Protein AF-A0A966I9R6-F1 (afdb_monomer_lite)

pLDDT: mean 91.35, std 8.01, range [56.72, 97.94]

Sequence (108 aa):
ACEDYDLWLRYCAFEKTHFLGEQLTIKNGGHSDQLSQLYWGMDRFRIYSLEKLLQNKNLSRSNYQLTLTELLRKLKILMGGSIKRGNIELAEELNKKIIHFQGLLEDE

Secondary structure (DSSP, 8-state):
--HHHHHHHHHHTTS--PPP-S---------TT-HHHHSS-THHHHHHHHHHHHT-TTS-HHHHHHHHHHHHHHHHHHHHHHHHTT-HHHHHHHHHHHHHHHHHHH--

Radius of gyration: 16.03 Å; chains: 1; bounding box: 30×37×37 Å

Foldseek 3Di:
DCPVVLVCLVDVQPDDDDDDPDPPDDDDDDDPPDPVVVDDLPLVVVLVSLVVSLPDPPGDPVSNLVSLVVSLVSLVVSLVVCVVVVNVVSNVVSVVVNVVSVVVNVVD

Structure (mmCIF, N/CA/C/O backbone):
data_AF-A0A966I9R6-F1
#
_entry.id   AF-A0A966I9R6-F1
#
loop_
_atom_site.group_PDB
_atom_site.id
_atom_site.type_symbol
_atom_site.label_atom_id
_atom_site.label_alt_id
_atom_site.label_comp_id
_atom_site.label_asym_id
_atom_site.label_entity_id
_atom_site.label_seq_id
_atom_site.pdbx_PDB_ins_code
_atom_site.Cartn_x
_atom_site.Cartn_y
_atom_site.Cartn_z
_atom_site.occupancy
_atom_site.B_iso_or_equiv
_atom_site.auth_seq_id
_atom_site.auth_comp_id
_atom_site.auth_asym_id
_atom_site.auth_atom_id
_atom_site.pdbx_PDB_model_num
ATOM 1 N N . ALA A 1 1 ? -13.278 3.291 -6.640 1.00 75.88 1 ALA A N 1
ATOM 2 C CA . ALA A 1 1 ? -12.348 4.404 -6.330 1.00 75.88 1 ALA A CA 1
ATO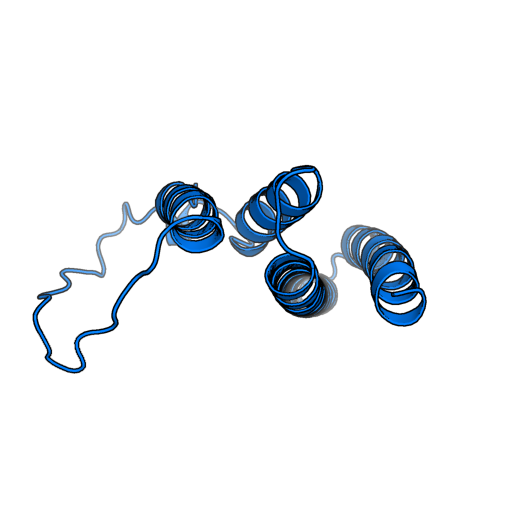M 3 C C . ALA A 1 1 ? -10.911 3.887 -6.337 1.00 75.88 1 ALA A C 1
ATOM 5 O O . ALA A 1 1 ? -10.710 2.735 -5.976 1.00 75.88 1 ALA A O 1
ATOM 6 N N . CYS A 1 2 ? -9.937 4.724 -6.725 1.00 84.75 2 CYS A N 1
ATOM 7 C CA . CYS A 1 2 ? -8.509 4.371 -6.877 1.00 84.75 2 CYS A CA 1
ATOM 8 C C . CYS A 1 2 ? -8.165 3.383 -8.013 1.00 84.75 2 CYS A C 1
ATOM 10 O O . CYS A 1 2 ? -7.158 2.688 -7.928 1.00 84.75 2 CYS A O 1
ATOM 12 N N . GLU A 1 3 ? -8.943 3.369 -9.096 1.00 87.38 3 GLU A N 1
ATOM 13 C CA . GLU A 1 3 ? -8.702 2.501 -10.263 1.00 87.38 3 GLU A CA 1
ATOM 14 C C . GLU A 1 3 ? -7.334 2.744 -10.913 1.00 87.38 3 GLU A C 1
ATOM 16 O O . GLU A 1 3 ? -6.595 1.789 -11.138 1.00 87.38 3 GLU A O 1
ATOM 21 N N . ASP A 1 4 ? -6.944 4.010 -11.102 1.00 90.94 4 ASP A N 1
ATOM 22 C CA . ASP A 1 4 ? -5.622 4.356 -11.644 1.00 90.94 4 ASP A CA 1
ATOM 23 C C . ASP A 1 4 ? -4.485 3.804 -10.778 1.00 90.94 4 ASP A C 1
ATOM 25 O O . ASP A 1 4 ? -3.478 3.326 -11.288 1.00 90.94 4 ASP A O 1
ATOM 29 N N . TYR A 1 5 ? -4.642 3.849 -9.452 1.00 93.25 5 TYR A N 1
ATOM 30 C CA . TYR A 1 5 ? -3.622 3.360 -8.527 1.00 93.25 5 TYR A CA 1
ATOM 31 C C . TYR A 1 5 ? -3.442 1.843 -8.653 1.00 93.25 5 TYR A C 1
ATOM 33 O O . TYR A 1 5 ? -2.313 1.370 -8.748 1.00 93.25 5 TYR A O 1
ATOM 41 N N . ASP A 1 6 ? -4.547 1.092 -8.703 1.00 94.81 6 ASP A N 1
ATOM 42 C CA . ASP A 1 6 ? -4.522 -0.358 -8.926 1.00 94.81 6 ASP A CA 1
ATOM 43 C C . ASP A 1 6 ? -3.903 -0.719 -10.283 1.00 94.81 6 ASP A C 1
ATOM 45 O O . ASP A 1 6 ? -3.077 -1.629 -10.377 1.00 94.81 6 ASP A O 1
ATOM 49 N N . LEU A 1 7 ? -4.281 0.018 -11.333 1.00 94.94 7 LEU A N 1
ATOM 50 C CA . LEU A 1 7 ? -3.756 -0.167 -12.680 1.00 94.94 7 LEU A CA 1
ATOM 51 C C . LEU A 1 7 ? -2.238 0.019 -12.714 1.00 94.94 7 LEU A C 1
ATOM 53 O O . LEU A 1 7 ? -1.525 -0.876 -13.170 1.00 94.94 7 LEU A O 1
ATOM 57 N N . TRP A 1 8 ? -1.745 1.150 -12.204 1.00 95.31 8 TRP A N 1
ATOM 58 C CA . TRP A 1 8 ? -0.317 1.459 -12.211 1.00 95.31 8 TRP A CA 1
ATOM 59 C C . TRP A 1 8 ? 0.490 0.504 -11.337 1.00 95.31 8 TRP A C 1
ATOM 61 O O . TRP A 1 8 ? 1.574 0.103 -11.748 1.00 95.31 8 TRP A O 1
ATOM 71 N N . LEU A 1 9 ? -0.034 0.076 -10.183 1.00 95.31 9 LEU A N 1
ATOM 72 C CA . LEU A 1 9 ? 0.625 -0.943 -9.363 1.00 95.31 9 LEU A CA 1
ATOM 73 C C . LEU A 1 9 ? 0.822 -2.249 -10.134 1.00 95.31 9 LEU A C 1
ATOM 75 O O . LEU A 1 9 ? 1.925 -2.792 -10.153 1.00 95.31 9 LEU A O 1
ATOM 79 N N . ARG A 1 10 ? -0.229 -2.740 -10.799 1.00 94.38 10 ARG A N 1
ATOM 80 C CA . ARG A 1 10 ? -0.144 -3.976 -11.584 1.00 94.38 10 ARG A CA 1
ATOM 81 C C . ARG A 1 10 ? 0.778 -3.836 -12.786 1.00 94.38 10 ARG A C 1
ATOM 83 O O . ARG A 1 10 ? 1.485 -4.785 -13.087 1.00 94.38 10 ARG A O 1
ATOM 90 N N . TYR A 1 11 ? 0.780 -2.691 -13.461 1.00 95.62 11 TYR A N 1
ATOM 91 C CA . TYR A 1 11 ? 1.642 -2.474 -14.621 1.00 95.62 11 TYR A CA 1
ATOM 92 C C . TYR A 1 11 ? 3.118 -2.357 -14.212 1.00 95.62 11 TYR A C 1
ATOM 94 O O . TYR A 1 11 ? 3.955 -3.137 -14.659 1.00 95.62 11 TYR A O 1
ATOM 102 N N . CYS A 1 12 ? 3.436 -1.449 -13.286 1.00 94.94 12 CYS A N 1
ATOM 103 C CA . CYS A 1 12 ? 4.810 -1.189 -12.850 1.00 94.94 12 CYS A CA 1
ATOM 104 C C . CYS A 1 12 ? 5.457 -2.373 -12.116 1.00 94.94 12 CYS A C 1
ATOM 106 O O . CYS A 1 12 ? 6.680 -2.436 -12.024 1.00 94.94 12 CYS A O 1
ATOM 108 N N . ALA A 1 13 ? 4.663 -3.309 -11.587 1.00 94.81 13 ALA A N 1
ATOM 109 C CA . ALA A 1 13 ? 5.182 -4.524 -10.965 1.00 94.81 13 ALA A CA 1
ATOM 110 C C . ALA A 1 13 ? 5.884 -5.465 -11.959 1.00 94.81 13 ALA A C 1
ATOM 112 O O . ALA A 1 13 ? 6.719 -6.266 -11.531 1.00 94.81 13 ALA A O 1
ATOM 113 N N . PHE A 1 14 ? 5.556 -5.378 -13.252 1.00 95.19 14 PHE A N 1
ATOM 114 C CA . PHE A 1 14 ? 6.058 -6.290 -14.285 1.00 95.19 14 PHE A CA 1
ATOM 115 C C . PHE A 1 14 ? 6.724 -5.573 -15.457 1.00 95.19 14 PHE A C 1
ATOM 117 O O . PHE A 1 14 ? 7.562 -6.168 -16.127 1.00 95.19 14 PHE A O 1
ATOM 124 N N . GLU A 1 15 ? 6.415 -4.294 -15.665 1.00 95.50 15 GLU A N 1
ATOM 125 C CA . GLU A 1 15 ? 6.914 -3.522 -16.795 1.00 95.50 15 GLU A CA 1
ATOM 126 C C . GLU A 1 15 ? 7.829 -2.381 -16.356 1.00 95.50 15 GLU A C 1
ATOM 128 O O . GLU A 1 15 ? 7.544 -1.618 -15.423 1.00 95.50 15 GLU A O 1
ATOM 133 N N . LYS A 1 16 ? 8.934 -2.213 -17.089 1.00 92.62 16 LYS A N 1
ATOM 134 C CA . LYS A 1 16 ? 9.855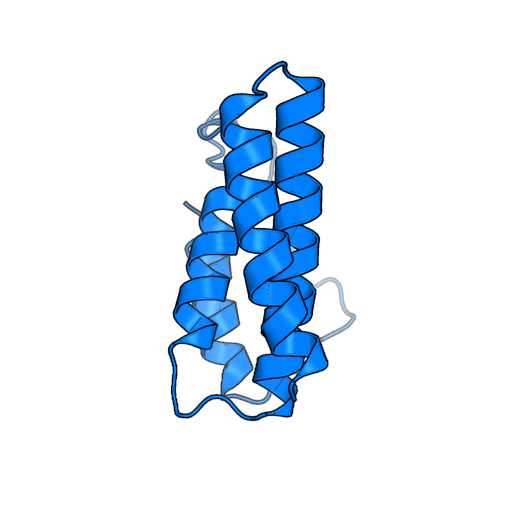 -1.102 -16.863 1.00 92.62 16 LYS A CA 1
ATOM 135 C C . LYS A 1 16 ? 9.165 0.210 -17.221 1.00 92.62 16 LYS A C 1
ATOM 137 O O . LYS A 1 16 ? 8.837 0.462 -18.376 1.00 92.62 16 LYS A O 1
ATOM 142 N N . THR A 1 17 ? 9.017 1.077 -16.227 1.00 91.75 17 THR A N 1
ATOM 143 C CA . THR A 1 17 ? 8.391 2.390 -16.391 1.00 91.75 17 THR A CA 1
ATOM 144 C C . THR A 1 17 ? 9.417 3.487 -16.131 1.00 91.75 17 THR A C 1
ATOM 146 O O . THR A 1 17 ? 10.131 3.461 -15.130 1.00 91.75 17 THR A O 1
ATOM 149 N N . HIS A 1 18 ? 9.512 4.447 -17.049 1.00 92.56 18 HIS A N 1
ATOM 150 C CA . HIS A 1 18 ? 10.425 5.582 -16.951 1.00 92.56 18 HIS A CA 1
ATOM 151 C C . HIS A 1 18 ? 9.681 6.832 -16.479 1.00 92.56 18 HIS A C 1
ATOM 153 O O . HIS A 1 18 ? 8.565 7.098 -16.918 1.00 92.56 18 HIS A O 1
ATOM 159 N N . PHE A 1 19 ? 10.314 7.612 -15.604 1.00 92.06 19 PHE A N 1
ATOM 160 C CA . PHE A 1 19 ? 9.797 8.907 -15.176 1.00 92.06 19 PHE A CA 1
ATOM 161 C C . PHE A 1 19 ? 10.423 10.024 -16.015 1.00 92.06 19 PHE A C 1
ATOM 163 O O . PHE A 1 19 ? 11.647 10.155 -16.055 1.00 92.06 19 PHE A O 1
ATOM 170 N N . LEU A 1 20 ? 9.583 10.825 -16.672 1.00 94.38 20 LEU A N 1
ATOM 171 C CA . LEU A 1 20 ? 9.998 12.047 -17.355 1.00 94.38 20 LEU A CA 1
ATOM 172 C C . LEU A 1 20 ? 9.833 13.217 -16.383 1.00 94.38 20 LEU A C 1
ATOM 174 O O . LEU A 1 20 ? 8.721 13.511 -15.954 1.00 94.38 20 LEU A O 1
ATOM 178 N N . GLY A 1 21 ? 10.940 13.877 -16.037 1.00 92.81 21 GLY A N 1
ATOM 179 C CA . GLY A 1 21 ? 10.959 15.005 -15.095 1.00 92.81 21 GLY A CA 1
ATOM 180 C C . GLY A 1 21 ? 10.383 16.313 -15.648 1.00 92.81 21 GLY A C 1
ATOM 181 O O . GLY A 1 21 ? 10.497 17.353 -15.006 1.00 92.81 21 GLY A O 1
ATOM 182 N N . GLU A 1 22 ? 9.793 16.274 -16.838 1.00 96.00 22 GLU A N 1
ATOM 183 C CA . GLU A 1 22 ? 9.212 17.424 -17.519 1.00 96.00 22 GLU A CA 1
ATOM 184 C C . GLU A 1 22 ? 7.736 17.594 -17.146 1.00 96.00 22 GLU A C 1
ATOM 186 O O . GLU A 1 22 ? 6.991 16.627 -16.959 1.00 96.00 22 GLU A O 1
ATOM 191 N N . GLN A 1 23 ? 7.274 18.842 -17.067 1.00 92.19 23 GLN A N 1
ATOM 192 C CA . GLN A 1 23 ? 5.875 19.141 -16.780 1.00 92.19 23 GLN A CA 1
ATOM 193 C C . GLN A 1 23 ? 5.013 18.965 -18.040 1.00 92.19 23 GLN A C 1
ATOM 195 O O . GLN A 1 23 ? 4.690 19.926 -18.732 1.00 92.19 23 GLN A O 1
ATOM 200 N N . LEU A 1 24 ? 4.615 17.723 -18.321 1.00 93.69 24 LEU A N 1
ATOM 201 C CA . LEU A 1 24 ? 3.838 17.360 -19.517 1.00 93.69 24 LEU A CA 1
ATOM 202 C C . LEU A 1 24 ? 2.322 17.262 -19.278 1.00 93.69 24 LEU A C 1
ATOM 204 O O . LEU A 1 24 ? 1.571 16.867 -20.165 1.00 93.69 24 LEU A O 1
ATOM 208 N N . THR A 1 25 ? 1.843 17.579 -18.074 1.00 91.25 25 THR A N 1
ATOM 209 C CA . THR A 1 25 ? 0.424 17.446 -17.714 1.00 91.25 25 THR A CA 1
ATOM 210 C C . THR A 1 25 ? -0.139 18.766 -17.205 1.00 91.25 25 THR A C 1
ATOM 212 O O . THR A 1 25 ? 0.380 19.340 -16.248 1.00 91.25 25 THR A O 1
ATOM 215 N N . ILE A 1 26 ? -1.260 19.196 -17.787 1.00 90.75 26 ILE A N 1
ATOM 216 C CA . ILE A 1 26 ? -2.116 20.255 -17.240 1.00 90.75 26 ILE A CA 1
ATOM 217 C C . ILE A 1 26 ? -3.217 19.569 -16.428 1.00 90.75 26 ILE A C 1
ATOM 219 O O . ILE A 1 26 ? -4.013 18.807 -16.971 1.00 90.75 26 ILE A O 1
ATOM 223 N N . LYS A 1 27 ? -3.240 19.797 -15.111 1.00 84.75 27 LYS A N 1
ATOM 224 C CA . LYS A 1 27 ? -4.247 19.219 -14.213 1.00 84.75 27 LYS A CA 1
ATOM 225 C C . LYS A 1 27 ? -5.336 20.246 -13.932 1.00 84.75 27 LYS A C 1
ATOM 227 O O . LYS A 1 27 ? -5.086 21.222 -13.232 1.00 84.75 27 LYS A O 1
ATOM 232 N N . ASN A 1 28 ? -6.544 19.982 -14.416 1.00 84.06 28 ASN A N 1
ATOM 233 C CA . ASN A 1 28 ? -7.732 20.754 -14.062 1.00 84.06 28 ASN A CA 1
ATOM 234 C C . ASN A 1 28 ? -8.396 20.084 -12.849 1.00 84.06 28 ASN A C 1
ATOM 236 O O . ASN A 1 28 ? -8.827 18.936 -12.935 1.00 84.06 28 ASN A O 1
ATOM 240 N N . GLY A 1 29 ? -8.411 20.755 -11.696 1.00 79.38 29 GLY A N 1
ATOM 241 C CA . GLY A 1 29 ? -8.973 20.228 -10.447 1.00 79.38 29 GLY A CA 1
ATOM 242 C C . GLY A 1 29 ? -9.898 21.228 -9.752 1.00 79.38 29 GLY A C 1
ATOM 243 O O . GLY A 1 29 ? -9.976 22.380 -10.159 1.00 79.38 29 GLY A O 1
ATOM 244 N N . GLY A 1 30 ? -10.579 20.791 -8.686 1.00 75.75 30 GLY A N 1
ATOM 245 C CA . GLY A 1 30 ? -11.436 21.641 -7.847 1.00 75.75 30 GLY A CA 1
ATOM 246 C C . GLY A 1 30 ? -12.936 21.520 -8.119 1.00 75.75 30 GLY A C 1
ATOM 247 O O . GLY A 1 30 ? -13.720 22.217 -7.482 1.00 75.75 30 GLY A O 1
ATOM 248 N N . HIS A 1 31 ? -13.347 20.635 -9.027 1.00 78.88 31 HIS A N 1
ATOM 249 C CA . HIS A 1 31 ? -14.763 20.367 -9.256 1.00 78.88 31 HIS A CA 1
ATOM 250 C C . HIS A 1 31 ? -15.387 19.598 -8.076 1.00 78.88 31 HIS A C 1
ATOM 252 O O . HIS A 1 31 ? -14.734 18.783 -7.420 1.00 78.88 31 HIS A O 1
ATOM 258 N N . SER A 1 32 ? -16.651 19.894 -7.778 1.00 71.81 32 SER A N 1
ATOM 259 C CA . SER A 1 32 ? -17.395 19.343 -6.635 1.00 71.81 32 SER A CA 1
ATOM 260 C C . SER A 1 32 ? -17.738 17.855 -6.773 1.00 71.81 32 SER A C 1
ATOM 262 O O . SER A 1 32 ? -18.073 17.207 -5.788 1.00 71.81 32 SER A O 1
ATOM 264 N N . ASP A 1 33 ? -17.629 17.301 -7.977 1.00 72.31 33 ASP A N 1
ATOM 265 C CA . ASP A 1 33 ? -17.847 15.895 -8.326 1.00 72.31 33 ASP A CA 1
ATOM 266 C C . ASP A 1 33 ? -16.585 15.023 -8.170 1.00 72.31 33 ASP A C 1
ATOM 268 O O . ASP A 1 33 ? -16.587 13.835 -8.500 1.00 72.31 33 ASP A O 1
ATOM 272 N N . GLN A 1 34 ? -15.490 15.578 -7.639 1.00 73.94 34 GLN A N 1
ATOM 273 C CA . GLN A 1 34 ? -14.245 14.837 -7.463 1.00 73.94 34 GLN A CA 1
ATOM 274 C C . GLN A 1 34 ? -14.400 13.628 -6.530 1.00 73.94 34 GLN A C 1
ATOM 276 O O . GLN A 1 34 ? -14.688 13.750 -5.337 1.00 73.94 34 GLN A O 1
ATOM 281 N N . LEU A 1 35 ? -14.061 12.442 -7.054 1.00 72.62 35 LEU A N 1
ATOM 282 C CA . LEU A 1 35 ? -14.151 11.166 -6.333 1.00 72.62 35 LEU A CA 1
ATOM 283 C C . LEU A 1 35 ? -13.371 11.150 -5.008 1.00 72.62 35 LEU A C 1
ATOM 285 O O . LEU A 1 35 ? -13.762 10.440 -4.084 1.00 72.62 35 LEU A O 1
ATOM 289 N N . SER A 1 36 ? -12.281 11.921 -4.897 1.00 69.62 36 SER A N 1
ATOM 290 C CA . SER A 1 36 ? -11.477 12.061 -3.670 1.00 69.62 36 SER A CA 1
ATOM 291 C C . SER A 1 36 ? -12.252 12.639 -2.487 1.00 69.62 36 SER A C 1
ATOM 293 O O . SER A 1 36 ? -11.878 12.370 -1.347 1.00 69.62 36 SER A O 1
ATOM 295 N N . GLN A 1 37 ? -13.322 13.391 -2.750 1.00 72.06 37 GLN A N 1
ATOM 296 C CA . GLN A 1 37 ? -14.190 13.986 -1.735 1.00 72.06 37 GLN A CA 1
ATOM 297 C C . GLN A 1 37 ? -15.390 13.089 -1.401 1.00 72.06 37 GLN A C 1
ATOM 299 O O . GLN A 1 37 ? -15.937 13.188 -0.307 1.00 72.06 37 GLN A O 1
ATOM 304 N N . LEU A 1 38 ? -15.763 12.175 -2.307 1.00 75.31 38 LEU A N 1
ATOM 305 C CA . LEU A 1 38 ? -16.912 11.279 -2.133 1.00 75.31 38 LEU A CA 1
ATOM 306 C C . LEU A 1 38 ? -16.663 10.163 -1.110 1.00 75.31 38 LEU A C 1
ATOM 308 O O . LEU A 1 38 ? -17.601 9.698 -0.468 1.00 75.31 38 LEU A O 1
ATOM 312 N N . TYR A 1 39 ? -15.412 9.721 -0.947 1.00 77.62 39 TYR A N 1
ATOM 313 C CA . TYR A 1 39 ? -15.080 8.594 -0.075 1.00 77.62 39 TYR A CA 1
ATOM 314 C C . TYR A 1 39 ? -14.117 9.002 1.039 1.00 77.62 39 TYR A C 1
ATOM 316 O O . TYR A 1 39 ? -12.965 9.365 0.793 1.00 77.62 39 TYR A O 1
ATOM 324 N N . TRP A 1 40 ? -14.557 8.860 2.294 1.00 82.50 40 TRP A N 1
ATOM 325 C CA . TRP A 1 40 ? -13.668 8.987 3.449 1.00 82.50 40 TRP A CA 1
ATOM 326 C C . TRP A 1 40 ? -12.530 7.971 3.338 1.00 82.50 40 TRP A C 1
ATOM 328 O O . TRP A 1 40 ? -12.790 6.811 3.038 1.00 82.50 40 TRP A O 1
ATOM 338 N N . GLY A 1 41 ? -11.289 8.368 3.627 1.00 82.75 41 GLY A N 1
ATOM 339 C CA . GLY A 1 41 ? -10.161 7.442 3.771 1.00 82.75 41 GLY A CA 1
ATOM 340 C C . GLY A 1 41 ? -9.810 6.668 2.498 1.00 82.75 41 GLY A C 1
ATOM 341 O O . GLY A 1 41 ? -9.813 5.439 2.510 1.00 82.75 41 GLY A O 1
ATOM 342 N N . MET A 1 42 ? -9.454 7.380 1.423 1.00 88.50 42 MET A N 1
ATOM 343 C CA . MET A 1 42 ? -9.013 6.790 0.146 1.00 88.50 42 MET A CA 1
ATOM 344 C C . MET A 1 42 ? -7.903 5.737 0.278 1.00 88.50 42 MET A C 1
ATOM 346 O O . MET A 1 42 ? -7.808 4.832 -0.549 1.00 88.50 42 MET A O 1
ATOM 350 N N . ASP A 1 43 ? -7.080 5.818 1.327 1.00 90.94 43 ASP A N 1
ATOM 351 C CA . ASP A 1 43 ? -6.046 4.818 1.586 1.00 90.94 43 ASP A CA 1
ATOM 352 C C . ASP A 1 43 ? -6.608 3.408 1.832 1.00 90.94 43 ASP A C 1
ATOM 354 O O . ASP A 1 43 ? -5.880 2.457 1.578 1.00 90.94 43 ASP A O 1
ATOM 358 N N . ARG A 1 44 ? -7.893 3.227 2.192 1.00 92.62 44 ARG A N 1
ATOM 359 C CA . ARG A 1 44 ? -8.522 1.889 2.248 1.00 92.62 44 ARG A CA 1
ATOM 360 C C . ARG A 1 44 ? -8.466 1.163 0.906 1.00 92.62 44 ARG A C 1
ATOM 362 O O . ARG A 1 44 ? -8.134 -0.016 0.859 1.00 92.62 44 ARG A O 1
ATOM 369 N N . PHE A 1 45 ? -8.752 1.871 -0.186 1.00 93.12 45 PHE A N 1
ATOM 370 C CA . PHE A 1 45 ? -8.710 1.284 -1.527 1.00 93.12 45 PHE A CA 1
ATOM 371 C C . PHE A 1 45 ? -7.272 1.007 -1.970 1.00 93.12 45 PHE A C 1
ATOM 373 O O . PHE A 1 45 ? -7.003 -0.012 -2.594 1.00 93.12 45 PHE A O 1
ATOM 380 N N . ARG A 1 46 ? -6.328 1.878 -1.591 1.00 95.12 46 ARG A N 1
ATOM 381 C CA . ARG A 1 46 ? -4.900 1.662 -1.872 1.00 95.12 46 ARG A CA 1
ATOM 382 C C . ARG A 1 46 ? -4.344 0.458 -1.118 1.00 95.12 46 ARG A C 1
ATOM 384 O O . ARG A 1 46 ? -3.633 -0.339 -1.714 1.00 95.12 46 ARG A O 1
ATOM 391 N N . ILE A 1 47 ? -4.700 0.313 0.159 1.00 96.56 47 ILE A N 1
ATOM 392 C CA . ILE A 1 47 ? -4.372 -0.855 0.988 1.00 96.56 47 ILE A CA 1
ATOM 393 C C . ILE A 1 47 ? -4.894 -2.125 0.323 1.00 96.56 47 ILE A C 1
ATOM 395 O O . ILE A 1 47 ? -4.124 -3.058 0.137 1.00 96.56 47 ILE A O 1
ATOM 399 N N . TYR A 1 48 ? -6.156 -2.130 -0.114 1.00 96.00 48 TYR A N 1
ATOM 400 C CA . TYR A 1 48 ? -6.734 -3.275 -0.815 1.00 96.00 48 TYR A CA 1
ATOM 401 C C . TYR A 1 48 ? -5.945 -3.654 -2.081 1.00 96.00 48 TYR A C 1
ATOM 403 O O . TYR A 1 48 ? -5.628 -4.825 -2.279 1.00 96.00 48 TYR A O 1
ATOM 411 N N . SER A 1 49 ? -5.573 -2.678 -2.916 1.00 96.62 49 SER A N 1
ATOM 412 C CA . SER A 1 49 ? -4.757 -2.938 -4.111 1.00 96.62 49 SER A CA 1
ATOM 413 C C . SER A 1 49 ? -3.367 -3.490 -3.781 1.00 96.62 49 SER A C 1
ATOM 415 O O . SER A 1 49 ? -2.887 -4.380 -4.480 1.00 96.62 49 SER A O 1
ATOM 417 N N . LEU A 1 50 ? -2.727 -3.007 -2.712 1.00 97.62 50 LEU A N 1
ATOM 418 C CA . LEU A 1 50 ? -1.427 -3.511 -2.257 1.00 97.62 50 LEU A CA 1
ATOM 419 C C . LEU A 1 50 ? -1.536 -4.943 -1.712 1.00 97.62 50 LEU A C 1
ATOM 421 O O . LEU A 1 50 ? -0.755 -5.801 -2.112 1.00 97.62 50 LEU A O 1
ATOM 425 N N . GLU A 1 51 ? -2.536 -5.231 -0.872 1.00 96.88 51 GLU A N 1
ATOM 426 C CA . GLU A 1 51 ? -2.814 -6.588 -0.372 1.00 96.88 51 GLU A CA 1
ATOM 427 C C . GLU A 1 51 ? -3.065 -7.565 -1.530 1.00 96.88 5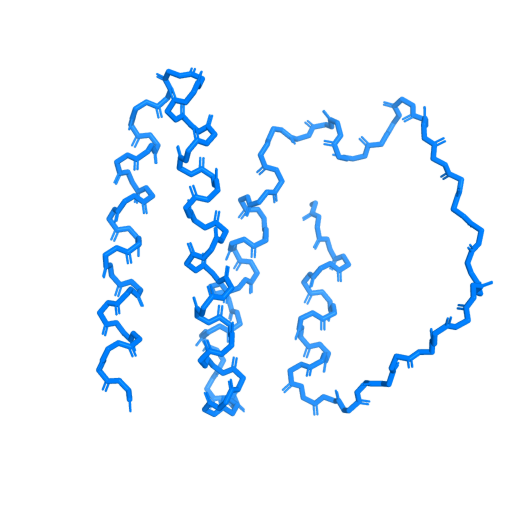1 GLU A C 1
ATOM 429 O O . GLU A 1 51 ? -2.526 -8.670 -1.547 1.00 96.88 51 GLU A O 1
ATOM 434 N N . LYS A 1 52 ? -3.827 -7.135 -2.542 1.00 96.44 52 LYS A N 1
ATOM 435 C CA . LYS A 1 52 ? -4.072 -7.917 -3.758 1.00 96.44 52 LYS A CA 1
ATOM 436 C C . LYS A 1 52 ? -2.790 -8.163 -4.559 1.00 96.44 52 LYS A C 1
ATOM 438 O O . LYS A 1 52 ? -2.615 -9.256 -5.092 1.00 96.44 52 LYS A O 1
ATOM 443 N N . LEU A 1 53 ? -1.898 -7.175 -4.659 1.00 96.62 53 LEU A N 1
ATOM 444 C CA . LEU A 1 53 ? -0.626 -7.333 -5.368 1.00 96.62 53 LEU A CA 1
ATOM 445 C C . LEU A 1 53 ? 0.299 -8.335 -4.660 1.00 96.62 53 LEU A C 1
ATOM 447 O O . LEU A 1 53 ? 0.911 -9.155 -5.338 1.00 96.62 53 LEU A O 1
ATOM 451 N N . LEU A 1 54 ? 0.340 -8.336 -3.322 1.00 96.44 54 LEU A N 1
ATOM 452 C CA . LEU A 1 54 ? 1.127 -9.297 -2.531 1.00 96.44 54 LEU A CA 1
ATOM 453 C C . LEU A 1 54 ? 0.673 -10.754 -2.716 1.00 96.44 54 LEU A C 1
ATOM 455 O O . LEU A 1 54 ? 1.471 -11.671 -2.558 1.00 96.44 54 LEU A O 1
ATOM 459 N N . GLN A 1 55 ? -0.586 -10.992 -3.094 1.00 95.62 55 GLN A N 1
ATOM 460 C CA . GLN A 1 55 ? -1.087 -12.339 -3.402 1.00 95.62 55 GLN A CA 1
ATOM 461 C C . GLN A 1 55 ? -0.584 -12.877 -4.755 1.00 95.62 55 GLN A C 1
ATOM 463 O O . GLN A 1 55 ? -0.801 -14.049 -5.081 1.00 95.62 55 GLN A O 1
ATOM 468 N N . ASN A 1 56 ? 0.073 -12.046 -5.570 1.00 94.50 56 ASN A N 1
ATOM 469 C CA . ASN A 1 56 ? 0.587 -12.453 -6.868 1.00 94.50 56 ASN A CA 1
ATOM 470 C C . ASN A 1 56 ? 1.915 -13.213 -6.728 1.00 94.50 56 ASN A C 1
ATOM 472 O O . ASN A 1 56 ? 2.961 -12.626 -6.468 1.00 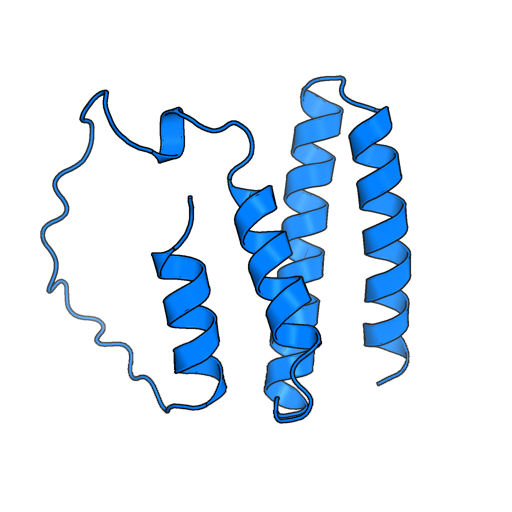94.50 56 ASN A O 1
ATOM 476 N N . LYS A 1 57 ? 1.882 -14.522 -7.002 1.00 91.88 57 LYS A N 1
ATOM 477 C CA . LYS A 1 57 ? 3.046 -15.422 -6.903 1.00 91.88 57 LYS A CA 1
ATOM 478 C C . LYS A 1 57 ? 4.195 -15.097 -7.863 1.00 91.88 57 LYS A C 1
ATOM 480 O O . LYS A 1 57 ? 5.303 -15.572 -7.648 1.00 91.88 57 LYS A O 1
ATOM 485 N N . ASN A 1 58 ? 3.934 -14.323 -8.916 1.00 94.88 58 ASN A N 1
ATOM 486 C CA . ASN A 1 58 ? 4.949 -13.933 -9.894 1.00 94.88 58 ASN A CA 1
ATOM 487 C C . ASN A 1 58 ? 5.641 -12.612 -9.527 1.00 94.88 58 ASN A C 1
ATOM 489 O O . ASN A 1 58 ? 6.517 -12.162 -10.265 1.00 94.88 58 ASN A O 1
ATOM 493 N N . LEU A 1 59 ? 5.242 -11.962 -8.428 1.00 96.12 59 LEU A N 1
ATOM 494 C CA . LEU A 1 59 ? 5.867 -10.726 -7.976 1.00 96.12 59 LEU A CA 1
ATOM 495 C C . LEU A 1 59 ? 7.316 -11.002 -7.560 1.00 96.12 59 LEU A C 1
ATOM 497 O O . LEU A 1 59 ? 7.589 -11.914 -6.782 1.00 96.12 59 LEU A O 1
ATOM 501 N N . SER A 1 60 ? 8.259 -10.215 -8.081 1.00 94.94 60 SER A N 1
ATOM 502 C CA . SER A 1 60 ? 9.664 -10.356 -7.697 1.00 94.94 60 SER A CA 1
ATOM 503 C C . SER A 1 60 ? 9.848 -10.056 -6.207 1.00 94.94 60 SER A C 1
ATOM 505 O O . SER A 1 60 ? 9.141 -9.215 -5.654 1.00 94.94 60 SER A O 1
ATOM 507 N N . ARG A 1 61 ? 10.843 -10.677 -5.561 1.00 93.62 61 ARG A N 1
ATOM 508 C CA . ARG A 1 61 ? 11.134 -10.443 -4.133 1.00 93.62 61 ARG A CA 1
ATOM 509 C C . ARG A 1 61 ? 11.353 -8.961 -3.811 1.00 93.62 61 ARG A C 1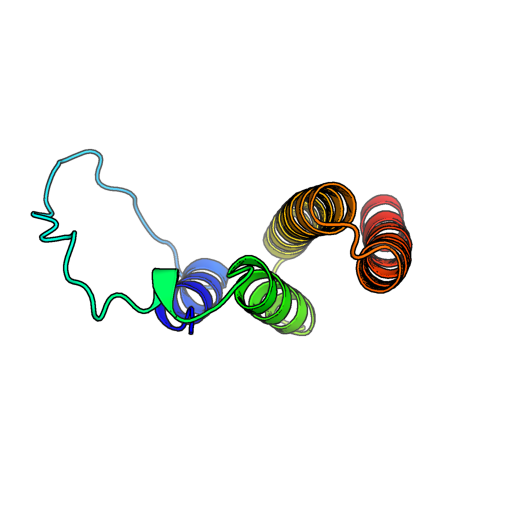
ATOM 511 O O . ARG A 1 61 ? 10.816 -8.450 -2.839 1.00 93.62 61 ARG A O 1
ATOM 518 N N . SER A 1 62 ? 12.084 -8.245 -4.668 1.00 94.12 62 SER A N 1
ATOM 519 C CA . SER A 1 62 ? 12.292 -6.803 -4.490 1.00 94.12 62 SER A CA 1
ATOM 520 C C . SER A 1 62 ? 10.974 -6.022 -4.560 1.00 94.12 62 SER A C 1
ATOM 522 O O . SER A 1 62 ? 10.712 -5.187 -3.696 1.00 94.12 62 SER A O 1
ATOM 524 N N . ASN A 1 63 ? 10.105 -6.328 -5.532 1.00 95.56 63 ASN A N 1
ATOM 525 C CA . ASN A 1 63 ? 8.799 -5.677 -5.631 1.00 95.56 63 ASN A CA 1
ATOM 526 C C . ASN A 1 63 ? 7.869 -6.076 -4.480 1.00 95.56 63 ASN A C 1
ATOM 528 O O . ASN A 1 63 ? 7.090 -5.241 -4.025 1.00 95.56 63 ASN A O 1
ATOM 532 N N . TYR A 1 64 ? 7.965 -7.307 -3.976 1.00 96.06 64 TYR A N 1
ATOM 533 C CA . TYR A 1 64 ? 7.229 -7.766 -2.802 1.00 96.06 64 TYR A CA 1
ATOM 534 C C . TYR A 1 64 ? 7.603 -6.946 -1.561 1.00 96.06 64 TYR A C 1
ATOM 536 O O . TYR A 1 64 ? 6.724 -6.346 -0.945 1.00 96.06 64 TYR A O 1
ATOM 544 N N . GLN A 1 65 ? 8.898 -6.786 -1.275 1.00 95.44 65 GLN A N 1
ATOM 545 C CA . GLN A 1 65 ? 9.387 -5.970 -0.155 1.00 95.44 65 GLN A CA 1
ATOM 546 C C . GLN A 1 65 ? 8.971 -4.495 -0.268 1.00 95.44 65 GLN A C 1
ATOM 548 O O . GLN A 1 65 ? 8.527 -3.890 0.714 1.00 95.44 65 GLN A O 1
ATOM 553 N N . LEU A 1 66 ? 9.060 -3.910 -1.469 1.00 96.00 66 LEU A N 1
ATOM 554 C CA . LEU A 1 66 ? 8.599 -2.540 -1.722 1.00 96.00 66 LEU A CA 1
ATOM 555 C C . LEU A 1 66 ? 7.087 -2.402 -1.498 1.00 96.00 66 LEU A C 1
ATOM 557 O O . LEU A 1 66 ? 6.636 -1.444 -0.867 1.00 96.00 66 LEU A O 1
ATOM 561 N N . THR A 1 67 ? 6.310 -3.378 -1.972 1.00 97.00 67 THR A N 1
ATOM 562 C CA . THR A 1 67 ? 4.851 -3.416 -1.804 1.00 97.00 67 THR A CA 1
ATOM 563 C C . THR A 1 67 ? 4.477 -3.543 -0.328 1.00 97.00 67 THR A C 1
ATOM 565 O O . THR A 1 67 ? 3.608 -2.812 0.146 1.00 97.00 67 THR A O 1
ATOM 568 N N . LEU A 1 68 ? 5.165 -4.409 0.421 1.00 97.12 68 LEU A N 1
ATOM 569 C CA . LEU A 1 68 ? 4.939 -4.631 1.848 1.00 97.12 68 LEU A CA 1
ATOM 570 C C . LEU A 1 68 ? 5.284 -3.386 2.678 1.00 97.12 68 LEU A C 1
ATOM 572 O O . LEU A 1 68 ? 4.505 -2.961 3.534 1.00 97.12 68 LEU A O 1
ATOM 576 N N . THR A 1 69 ? 6.404 -2.735 2.360 1.00 97.38 69 THR A N 1
ATOM 577 C CA . THR A 1 69 ? 6.818 -1.471 2.987 1.00 97.38 69 THR A CA 1
ATOM 578 C C . THR A 1 69 ? 5.778 -0.370 2.761 1.00 97.38 69 THR A C 1
ATOM 580 O O . THR A 1 69 ? 5.378 0.326 3.701 1.00 97.38 69 THR A O 1
ATOM 583 N N . GLU A 1 70 ? 5.295 -0.222 1.525 1.00 97.56 70 GLU A N 1
ATOM 584 C CA . GLU A 1 70 ? 4.271 0.769 1.192 1.00 97.56 70 GLU A CA 1
ATOM 585 C C . GLU A 1 70 ? 2.924 0.443 1.857 1.00 97.56 70 GLU A C 1
ATOM 587 O O . GLU A 1 70 ? 2.268 1.347 2.386 1.00 97.56 70 GLU A O 1
ATOM 592 N N . LEU A 1 71 ? 2.534 -0.835 1.918 1.00 97.94 71 LEU A N 1
ATOM 593 C CA . LEU A 1 71 ? 1.333 -1.294 2.620 1.00 97.94 71 LEU A CA 1
ATOM 594 C C . LEU A 1 71 ? 1.372 -0.911 4.102 1.00 97.94 71 LEU A C 1
ATOM 596 O O . LEU A 1 71 ? 0.437 -0.277 4.599 1.00 97.94 71 LEU A O 1
ATOM 600 N N . LEU A 1 72 ? 2.471 -1.215 4.797 1.00 97.88 72 LEU A N 1
ATOM 601 C CA . LEU A 1 72 ? 2.657 -0.860 6.206 1.00 97.88 72 LEU A CA 1
ATOM 602 C C . LEU A 1 72 ? 2.575 0.652 6.427 1.00 97.88 72 LEU A C 1
ATOM 604 O O . LEU A 1 72 ? 1.937 1.116 7.377 1.00 97.88 72 LEU A O 1
ATOM 608 N N . ARG A 1 73 ? 3.169 1.444 5.530 1.00 97.94 73 ARG A N 1
ATOM 609 C CA . ARG A 1 73 ? 3.083 2.906 5.584 1.00 97.94 73 ARG A CA 1
ATOM 610 C C . ARG A 1 73 ? 1.636 3.390 5.453 1.00 97.94 73 ARG A C 1
ATOM 612 O O . ARG A 1 73 ? 1.209 4.247 6.229 1.00 97.94 73 ARG A O 1
ATOM 619 N N . LYS A 1 74 ? 0.868 2.843 4.505 1.00 96.88 74 LYS A N 1
ATOM 620 C CA . LYS A 1 74 ? -0.548 3.190 4.302 1.00 96.88 74 LYS A CA 1
ATOM 621 C C . LYS A 1 74 ? -1.427 2.784 5.479 1.00 96.88 74 LYS A C 1
ATOM 623 O O . LYS A 1 74 ? -2.248 3.593 5.912 1.00 96.88 74 LYS A O 1
ATOM 628 N N . LEU A 1 75 ? -1.218 1.592 6.036 1.00 97.56 75 LEU A N 1
ATOM 629 C CA . LEU A 1 75 ? -1.923 1.128 7.232 1.00 97.56 75 LEU A CA 1
ATOM 630 C C . LEU A 1 75 ? -1.688 2.077 8.416 1.00 97.56 75 LEU A C 1
ATOM 632 O O . LEU A 1 75 ? -2.651 2.502 9.051 1.00 97.56 75 LEU A O 1
ATOM 636 N N . LYS A 1 76 ? -0.437 2.497 8.659 1.00 96.94 76 LYS A N 1
ATOM 637 C CA . LYS A 1 76 ? -0.095 3.455 9.729 1.00 96.94 76 LYS A CA 1
ATOM 638 C C . LYS A 1 76 ? -0.774 4.816 9.538 1.00 96.94 76 LYS A C 1
ATOM 640 O O . LYS A 1 76 ? -1.287 5.382 10.503 1.00 96.94 76 LYS A O 1
ATOM 645 N N . ILE A 1 77 ? -0.828 5.328 8.304 1.00 95.62 77 ILE A N 1
ATOM 646 C CA . ILE A 1 77 ? -1.532 6.584 7.981 1.00 95.62 77 ILE A CA 1
ATOM 647 C C . ILE A 1 77 ? -3.029 6.458 8.274 1.00 95.62 77 ILE A C 1
ATOM 649 O O . ILE A 1 77 ? -3.602 7.322 8.944 1.00 95.62 77 ILE A O 1
ATOM 653 N N . LEU A 1 78 ? -3.663 5.381 7.801 1.00 95.62 78 LEU A N 1
ATOM 654 C CA . LEU A 1 78 ? -5.093 5.165 7.996 1.00 95.62 78 LEU A CA 1
ATOM 655 C C . LEU A 1 78 ? -5.437 4.951 9.477 1.00 95.62 78 LEU A C 1
ATOM 657 O O . LEU A 1 78 ? -6.423 5.511 9.959 1.00 95.62 78 LEU A O 1
ATOM 661 N N . MET A 1 79 ? -4.604 4.215 10.216 1.00 96.56 79 MET A N 1
ATOM 662 C CA . MET A 1 79 ? -4.756 4.005 11.657 1.00 96.56 79 MET A CA 1
ATOM 663 C C . MET A 1 79 ? -4.673 5.335 12.410 1.00 96.56 79 MET A C 1
ATOM 665 O O . MET A 1 79 ? -5.582 5.673 13.166 1.00 96.56 79 MET A O 1
ATOM 669 N N . GLY A 1 80 ? -3.649 6.152 12.134 1.00 95.75 80 GLY A N 1
ATOM 670 C CA . GLY A 1 80 ? -3.514 7.482 12.732 1.00 95.75 80 GLY A CA 1
ATOM 671 C C . GLY A 1 80 ? -4.693 8.405 12.402 1.00 95.75 80 GLY A C 1
ATOM 672 O O . GLY A 1 80 ? -5.160 9.153 13.261 1.00 95.75 80 GLY A O 1
ATOM 673 N N . GLY A 1 81 ? -5.222 8.331 11.176 1.00 93.81 81 GLY A N 1
ATOM 674 C CA . GLY A 1 81 ? -6.437 9.045 10.779 1.00 93.81 81 GLY A CA 1
ATOM 675 C C . GLY A 1 81 ? -7.699 8.566 11.505 1.00 93.81 81 GLY A C 1
ATOM 676 O O . GLY A 1 81 ? -8.572 9.385 11.791 1.00 93.81 81 GLY A O 1
ATOM 677 N N . SER A 1 82 ? -7.780 7.273 11.821 1.00 94.00 82 SER A N 1
ATOM 678 C CA . SER A 1 82 ? -8.905 6.658 12.538 1.00 94.00 82 SER A CA 1
ATOM 679 C C . SER A 1 82 ? -8.909 7.071 14.011 1.00 94.00 82 SER A C 1
ATOM 681 O O . SER A 1 82 ? -9.923 7.579 14.489 1.00 94.00 82 SER A O 1
ATOM 683 N N . ILE A 1 83 ? -7.750 7.011 14.682 1.00 94.62 83 ILE A N 1
ATOM 684 C CA . ILE A 1 83 ? -7.571 7.477 16.070 1.00 94.62 83 ILE A CA 1
ATOM 685 C C . ILE A 1 83 ? -7.955 8.956 16.199 1.00 94.62 83 ILE A C 1
ATOM 687 O O . ILE A 1 83 ? -8.752 9.319 17.059 1.00 94.62 83 ILE A O 1
ATOM 691 N N . LYS A 1 84 ? -7.456 9.815 15.297 1.00 93.69 84 LYS A N 1
ATOM 692 C CA . LYS A 1 84 ? -7.764 11.259 15.299 1.00 93.69 84 LYS A CA 1
ATOM 693 C C . LYS A 1 84 ? -9.256 11.574 15.166 1.00 93.69 84 LYS A C 1
ATOM 695 O O . LYS A 1 84 ? -9.678 12.654 15.561 1.00 93.69 84 LYS A O 1
ATOM 700 N N . ARG A 1 85 ? -10.041 10.670 14.576 1.00 93.00 85 ARG A N 1
ATOM 701 C CA . ARG A 1 85 ? -11.490 10.820 14.370 1.00 93.00 85 ARG A CA 1
ATOM 702 C C . ARG A 1 85 ? -12.317 10.025 15.386 1.00 93.00 85 ARG A C 1
ATOM 704 O O . ARG A 1 85 ? -13.528 9.941 15.222 1.00 93.00 85 ARG A O 1
ATOM 711 N N . GLY A 1 86 ? -11.678 9.440 16.402 1.00 93.69 86 GLY A N 1
ATOM 712 C CA . GLY A 1 86 ? -12.339 8.663 17.452 1.00 93.69 86 GLY A CA 1
ATOM 713 C C . GLY A 1 86 ? -12.797 7.265 17.028 1.00 93.69 86 GLY A C 1
ATOM 714 O O . GLY A 1 86 ? -13.535 6.627 17.770 1.00 93.69 86 GLY A O 1
ATOM 715 N N . ASN A 1 87 ? -12.373 6.765 15.863 1.00 94.19 87 ASN A N 1
ATOM 716 C CA . ASN A 1 87 ? -12.715 5.417 15.409 1.00 94.19 87 ASN A CA 1
ATOM 717 C C . ASN A 1 87 ? -11.670 4.408 15.913 1.00 94.19 87 ASN A C 1
ATOM 719 O O . ASN A 1 87 ? -10.722 4.064 15.202 1.00 94.19 87 ASN A O 1
ATOM 723 N N . ILE A 1 88 ? -11.816 4.011 17.179 1.00 94.50 88 ILE A N 1
ATOM 724 C CA . ILE A 1 88 ? -10.864 3.138 17.881 1.00 94.50 88 ILE A CA 1
ATOM 725 C C . ILE A 1 88 ? -10.948 1.692 17.385 1.00 94.50 88 ILE A C 1
ATOM 727 O O . ILE A 1 88 ? -9.910 1.077 17.169 1.00 94.50 88 ILE A O 1
ATOM 731 N N . GLU A 1 89 ? -12.152 1.189 17.109 1.00 95.69 89 GLU A N 1
ATOM 732 C CA . GLU A 1 89 ? -12.366 -0.169 16.586 1.00 95.69 89 GLU A CA 1
ATOM 733 C C . GLU A 1 89 ? -11.583 -0.398 15.285 1.00 95.69 89 GLU A C 1
ATOM 735 O O . GLU A 1 89 ? -10.770 -1.317 15.186 1.00 95.69 89 GLU A O 1
ATOM 740 N N . LEU A 1 90 ? -11.716 0.520 14.321 1.00 93.50 90 LEU A N 1
ATOM 741 C CA . LEU A 1 90 ? -10.951 0.448 13.078 1.00 93.50 90 LEU A CA 1
ATOM 742 C C . LEU A 1 90 ? -9.439 0.572 13.320 1.00 93.50 90 LEU A C 1
ATOM 744 O O . LEU A 1 90 ? -8.644 -0.059 12.625 1.00 93.50 90 LEU A O 1
ATOM 748 N N . ALA A 1 91 ? -9.011 1.388 14.286 1.00 95.81 91 ALA A N 1
ATOM 749 C CA . ALA A 1 91 ? -7.594 1.512 14.610 1.00 95.81 91 ALA A CA 1
ATOM 750 C C . ALA A 1 91 ? -7.013 0.192 15.147 1.00 95.81 91 ALA A C 1
ATOM 752 O O . ALA A 1 91 ? -5.903 -0.179 14.766 1.00 95.81 91 ALA A O 1
ATOM 753 N N . GLU A 1 92 ? -7.764 -0.540 15.969 1.00 96.62 92 GLU A N 1
ATOM 754 C CA . GLU A 1 92 ? -7.366 -1.856 16.476 1.00 96.62 92 GLU A CA 1
ATOM 755 C C . GLU A 1 92 ? -7.282 -2.905 15.362 1.00 96.62 92 GLU A C 1
ATOM 757 O O . GLU A 1 92 ? -6.309 -3.662 15.301 1.00 96.62 92 GLU A O 1
ATOM 762 N N . GLU A 1 93 ? -8.252 -2.934 14.444 1.00 96.31 93 GLU A N 1
ATOM 763 C CA . GLU A 1 93 ? -8.208 -3.812 13.268 1.00 96.31 93 GLU A CA 1
ATOM 764 C C . GLU A 1 93 ? -6.977 -3.540 12.396 1.00 96.31 93 GLU A C 1
ATOM 766 O O . GLU A 1 93 ? -6.268 -4.465 11.985 1.00 96.31 93 GLU A O 1
ATOM 771 N N . LEU A 1 94 ? -6.685 -2.262 12.144 1.00 96.50 94 LEU A N 1
ATOM 772 C CA . LEU A 1 94 ? -5.516 -1.852 11.371 1.00 96.50 94 LEU A CA 1
ATOM 773 C C . LEU A 1 94 ? -4.213 -2.210 12.087 1.00 96.50 94 LEU A C 1
ATOM 775 O O . LEU A 1 94 ? -3.268 -2.646 11.431 1.00 96.50 94 LEU A O 1
ATOM 779 N N . ASN A 1 95 ? -4.164 -2.095 13.414 1.00 97.19 95 ASN A N 1
ATOM 780 C CA . ASN A 1 95 ? -2.993 -2.482 14.193 1.00 97.19 95 ASN A CA 1
ATOM 781 C C . ASN A 1 95 ? -2.703 -3.990 14.091 1.00 97.19 95 ASN A C 1
ATOM 783 O O . ASN A 1 95 ? -1.553 -4.379 13.894 1.00 97.19 95 ASN A O 1
ATOM 787 N N . LYS A 1 96 ? -3.736 -4.845 14.128 1.00 97.44 96 LYS A N 1
ATOM 788 C CA . LYS A 1 96 ? -3.580 -6.297 13.908 1.00 97.44 96 LYS A CA 1
ATOM 789 C C . LYS A 1 96 ? -2.979 -6.594 12.532 1.00 97.44 96 LYS A C 1
ATOM 791 O O . LYS A 1 96 ? -2.052 -7.395 12.429 1.00 97.44 96 LYS A O 1
ATOM 796 N N . LYS A 1 97 ? -3.463 -5.913 11.485 1.00 96.75 97 LYS A N 1
ATOM 797 C CA . LYS A 1 97 ? -2.894 -6.018 10.131 1.00 96.75 97 LYS A CA 1
ATOM 798 C C . LYS A 1 97 ? -1.434 -5.560 10.089 1.00 96.75 97 LYS A C 1
ATOM 800 O O . LYS A 1 97 ? -0.618 -6.244 9.485 1.00 96.75 97 LYS A O 1
ATOM 805 N N . ILE A 1 98 ? -1.094 -4.441 10.735 1.00 97.62 98 ILE A N 1
ATOM 806 C CA . ILE A 1 98 ? 0.289 -3.939 10.796 1.00 97.62 98 ILE A CA 1
ATOM 807 C C . ILE A 1 98 ? 1.213 -4.987 11.412 1.00 97.62 98 ILE A C 1
ATOM 809 O O . ILE A 1 98 ? 2.231 -5.296 10.809 1.00 97.62 98 ILE A O 1
ATOM 813 N N . ILE A 1 99 ? 0.844 -5.563 12.559 1.00 97.19 99 ILE A N 1
ATOM 814 C CA . ILE A 1 99 ? 1.649 -6.596 13.228 1.00 97.19 99 ILE A CA 1
ATOM 815 C C . ILE A 1 99 ? 1.851 -7.804 12.307 1.00 97.19 99 ILE A C 1
ATOM 817 O O . ILE A 1 99 ? 2.978 -8.259 12.137 1.00 97.19 99 ILE A O 1
ATOM 821 N N . HIS A 1 100 ? 0.781 -8.287 11.667 1.00 95.88 100 HIS A N 1
ATOM 822 C CA . HIS A 1 100 ? 0.857 -9.415 10.738 1.00 95.88 100 HIS A CA 1
ATOM 823 C C . HIS A 1 100 ? 1.829 -9.155 9.577 1.00 95.88 100 HIS A C 1
ATOM 825 O O . HIS A 1 100 ? 2.737 -9.947 9.344 1.00 95.88 100 HIS A O 1
ATOM 831 N N . PHE A 1 101 ? 1.662 -8.038 8.865 1.00 95.50 101 PHE A N 1
ATOM 832 C CA . PHE A 1 101 ? 2.49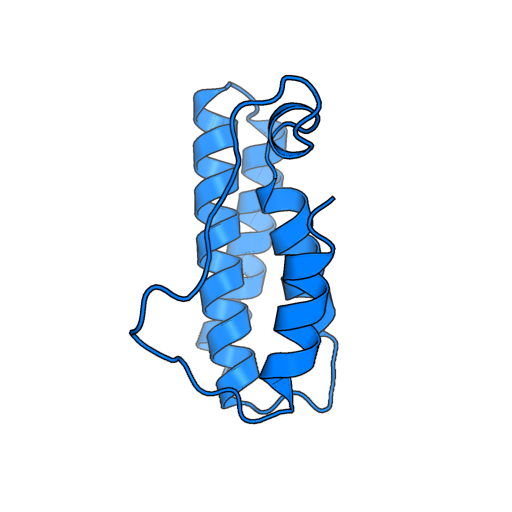9 -7.712 7.708 1.00 95.50 101 PHE A CA 1
ATOM 833 C C . PHE A 1 101 ? 3.924 -7.310 8.090 1.00 95.50 101 PHE A C 1
ATOM 835 O O . PHE A 1 101 ? 4.830 -7.446 7.274 1.00 95.50 101 PHE A O 1
ATOM 842 N N . GLN A 1 102 ? 4.136 -6.820 9.309 1.00 94.38 102 GLN A N 1
ATOM 843 C CA . GLN A 1 102 ? 5.468 -6.505 9.799 1.00 94.38 102 GLN A CA 1
ATOM 844 C C . GLN A 1 102 ? 6.267 -7.777 10.104 1.00 94.38 102 GLN A C 1
ATOM 846 O O . GLN A 1 102 ? 7.428 -7.838 9.719 1.00 94.38 102 GLN A O 1
ATOM 851 N N . GLY A 1 103 ? 5.633 -8.818 10.659 1.00 93.19 103 GLY A N 1
ATOM 852 C CA . GLY A 1 103 ? 6.269 -10.134 10.800 1.00 93.19 103 GLY A CA 1
ATOM 853 C C . GLY A 1 103 ? 6.725 -10.707 9.453 1.00 93.19 103 GLY A C 1
ATOM 854 O O . GLY A 1 103 ? 7.865 -11.127 9.314 1.00 93.19 103 GLY A O 1
ATOM 855 N N . LEU A 1 104 ? 5.892 -10.588 8.413 1.00 90.56 104 LEU A N 1
ATOM 856 C CA . LEU A 1 104 ? 6.260 -11.023 7.057 1.00 90.56 104 LEU A CA 1
ATOM 857 C C . LEU A 1 104 ? 7.439 -10.248 6.447 1.00 90.56 104 LEU A C 1
ATOM 859 O O . LEU A 1 104 ? 8.079 -10.757 5.535 1.00 90.56 104 LEU A O 1
ATOM 863 N N . LEU A 1 105 ? 7.696 -9.013 6.892 1.00 87.44 105 LEU A N 1
ATOM 864 C CA . LEU A 1 105 ? 8.830 -8.214 6.416 1.00 87.44 105 LEU A CA 1
ATOM 865 C C . LEU A 1 105 ? 10.131 -8.604 7.128 1.00 87.44 105 LEU A C 1
ATOM 867 O O . LEU A 1 105 ? 11.203 -8.454 6.555 1.00 87.44 105 LEU A O 1
ATOM 871 N N . GLU A 1 106 ? 10.030 -9.055 8.378 1.00 81.12 106 GLU A N 1
ATOM 872 C CA . GLU A 1 106 ? 11.162 -9.470 9.213 1.00 81.12 106 GLU A CA 1
ATOM 873 C C . GLU A 1 106 ? 11.605 -10.916 8.913 1.00 81.12 106 GLU A C 1
ATOM 875 O O . GLU A 1 106 ? 12.782 -11.233 9.083 1.00 81.12 106 GLU A O 1
ATOM 880 N N . ASP A 1 107 ? 10.692 -11.762 8.421 1.00 72.12 107 ASP A N 1
ATOM 881 C CA . ASP A 1 107 ? 10.936 -13.172 8.073 1.00 72.12 107 ASP A CA 1
ATOM 882 C C . ASP A 1 107 ? 11.532 -13.398 6.658 1.00 72.12 107 ASP A C 1
ATOM 884 O O . ASP A 1 107 ? 11.867 -14.535 6.312 1.00 72.12 107 ASP A O 1
ATOM 888 N N . GLU A 1 108 ? 11.666 -12.352 5.826 1.00 56.72 108 GLU A N 1
ATOM 889 C CA . GLU A 1 108 ? 12.222 -12.423 4.455 1.00 56.72 108 GLU A CA 1
ATOM 890 C C . GLU A 1 108 ? 13.691 -12.013 4.341 1.00 56.72 108 GLU A C 1
ATOM 892 O O . GLU A 1 108 ? 14.426 -12.743 3.633 1.00 56.72 108 GLU A O 1
#